Protein AF-A0A374TF76-F1 (afdb_monomer)

Mean predicted aligned error: 3.2 Å

Sequence (138 aa):
MNSCYANKSDLFIGAAEEINNSTYFYLAVPHSAYYSCFLWMKHLCYSKYGKTENEIKNEVDPTMHGTHEIMAEFIRMRLYDSASKFEEKQRAKEFIA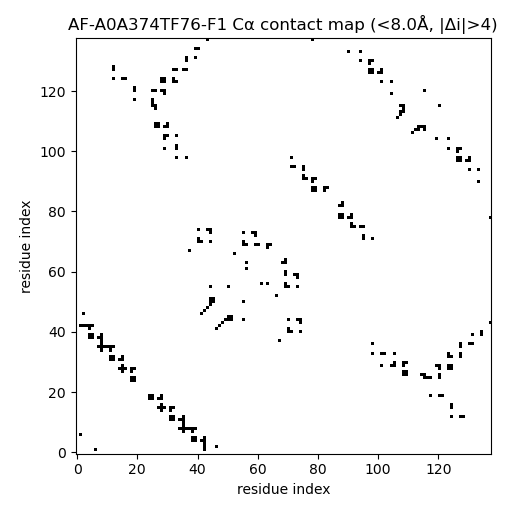KIGQLKRIRFKADYGEESITITQSMKSIELAKDVLKILKTI

Solvent-accessible surface area (backbone atoms only — not comparable to full-atom values): 7156 Å² total; per-residue (Å²): 131,87,45,76,35,39,56,48,14,56,50,24,42,51,48,20,52,55,36,56,73,64,81,76,44,30,47,55,15,21,48,27,12,42,47,13,44,51,26,38,50,49,26,44,45,43,70,70,69,64,43,52,71,68,57,48,29,61,71,67,40,75,85,66,71,56,75,70,54,47,50,51,50,44,52,32,49,52,42,37,74,73,35,90,47,72,72,45,37,46,50,22,55,50,42,55,52,38,53,52,52,32,50,50,53,19,46,38,41,77,71,42,96,59,83,52,46,69,67,57,24,54,48,20,47,53,39,27,53,55,41,40,59,55,61,74,71,111

Secondary structure (DSSP, 8-state):
---HHHHHHHHHHHHHHHHHHTSS-TTHHHHHHHHHHHHHHHIIIIIIS---HHHHHHHH-TT---HHHHHHHHHHHHHHHT--SHHHHHHHHHHHHHHHHHHHHHHHHHH-SSPPPHHHHHHHHHHHHHHHHHHTT-

pLDDT: mean 94.43, std 5.97, range [56.5, 98.88]

Structure (mmCIF, N/CA/C/O backbone):
data_AF-A0A374TF76-F1
#
_entry.id   AF-A0A374TF76-F1
#
loop_
_atom_site.group_PDB
_atom_site.id
_atom_site.type_symbol
_atom_site.label_atom_id
_atom_site.label_alt_id
_atom_site.label_comp_id
_atom_site.label_asym_id
_atom_site.label_entity_id
_atom_site.label_seq_id
_atom_site.pdbx_PDB_ins_code
_atom_site.Cartn_x
_atom_site.Cartn_y
_atom_site.Cartn_z
_atom_site.occupancy
_atom_site.B_iso_or_equiv
_atom_site.auth_seq_id
_atom_site.auth_comp_id
_atom_site.auth_asym_id
_atom_site.auth_atom_id
_atom_site.pdbx_PDB_model_num
ATOM 1 N N . MET A 1 1 ? -14.809 -13.174 5.518 1.00 56.50 1 MET A N 1
ATOM 2 C CA . MET A 1 1 ? -14.935 -13.739 4.156 1.00 56.50 1 MET A CA 1
ATOM 3 C C . MET A 1 1 ? -14.037 -12.919 3.237 1.00 56.50 1 MET A C 1
ATOM 5 O O . MET A 1 1 ? -14.145 -11.698 3.276 1.00 56.50 1 MET A O 1
ATOM 9 N N . ASN A 1 2 ? -13.127 -13.540 2.480 1.00 73.69 2 ASN A N 1
ATOM 10 C CA . ASN A 1 2 ? -12.261 -12.799 1.553 1.00 73.69 2 ASN A CA 1
ATOM 11 C C . ASN A 1 2 ? -13.096 -12.307 0.367 1.00 73.69 2 ASN A C 1
ATOM 13 O O . ASN A 1 2 ? -13.794 -13.096 -0.266 1.00 73.69 2 ASN A O 1
ATOM 17 N N . SER A 1 3 ? -13.065 -11.002 0.092 1.00 91.81 3 SER A N 1
ATOM 18 C CA . SER A 1 3 ? -13.798 -10.441 -1.047 1.00 91.81 3 SER A CA 1
ATOM 19 C C . SER A 1 3 ? -13.023 -10.628 -2.348 1.00 91.81 3 SER A C 1
ATOM 21 O O . SER A 1 3 ? -11.837 -10.961 -2.339 1.00 91.81 3 SER A O 1
ATOM 23 N N . CYS A 1 4 ? -13.666 -10.361 -3.487 1.00 95.44 4 CYS A N 1
ATOM 24 C CA . CYS A 1 4 ? -12.992 -10.408 -4.786 1.00 95.44 4 CYS A CA 1
ATOM 25 C C . CYS A 1 4 ? -11.747 -9.500 -4.836 1.00 95.44 4 CYS A C 1
ATOM 27 O O . CYS A 1 4 ? -10.798 -9.804 -5.553 1.00 95.44 4 CYS A O 1
ATOM 29 N N . TYR A 1 5 ? -11.715 -8.426 -4.040 1.00 96.88 5 TYR A N 1
ATOM 30 C CA . TYR A 1 5 ? -10.556 -7.551 -3.899 1.00 96.88 5 TYR A CA 1
ATOM 31 C C . TYR A 1 5 ? -9.367 -8.239 -3.220 1.00 96.88 5 TYR A C 1
ATOM 33 O O . TYR A 1 5 ? -8.245 -8.079 -3.689 1.00 96.88 5 TYR A O 1
ATOM 41 N N . ALA A 1 6 ? -9.599 -9.036 -2.171 1.00 96.69 6 ALA A N 1
ATOM 42 C CA . ALA A 1 6 ? -8.540 -9.785 -1.491 1.00 96.69 6 ALA A CA 1
ATOM 43 C C . ALA A 1 6 ? -7.898 -10.815 -2.435 1.00 96.69 6 ALA A C 1
ATOM 45 O O . ALA A 1 6 ? -6.680 -10.845 -2.581 1.00 96.69 6 ALA A O 1
ATOM 46 N N . ASN A 1 7 ? -8.718 -11.565 -3.178 1.00 96.94 7 ASN A N 1
ATOM 47 C CA . ASN A 1 7 ? -8.214 -12.530 -4.160 1.00 96.94 7 ASN A CA 1
ATOM 48 C C . ASN A 1 7 ? -7.425 -11.837 -5.282 1.00 96.94 7 ASN A C 1
ATOM 50 O O . ASN A 1 7 ? -6.347 -12.289 -5.658 1.00 96.94 7 ASN A O 1
ATOM 54 N N . LYS A 1 8 ? -7.929 -10.708 -5.802 1.00 98.06 8 LYS A N 1
ATOM 55 C CA . LYS A 1 8 ? -7.199 -9.922 -6.809 1.00 98.06 8 LYS A CA 1
ATOM 56 C C . LYS A 1 8 ? -5.895 -9.355 -6.249 1.00 98.06 8 LYS A C 1
ATOM 58 O O . LYS A 1 8 ? -4.906 -9.337 -6.965 1.00 98.06 8 LYS A O 1
ATOM 63 N N . SER A 1 9 ? -5.869 -8.924 -4.990 1.00 98.38 9 SER A N 1
ATOM 64 C CA . SER A 1 9 ? -4.639 -8.473 -4.336 1.00 98.38 9 SER A CA 1
ATOM 65 C C . SER A 1 9 ? -3.563 -9.558 -4.366 1.00 98.38 9 SER A C 1
ATOM 67 O O . SER A 1 9 ? -2.429 -9.271 -4.747 1.00 98.38 9 SER A O 1
ATOM 69 N N . ASP A 1 10 ? -3.911 -10.793 -3.998 1.00 97.81 10 ASP A N 1
ATOM 70 C CA . ASP A 1 10 ? -2.962 -11.911 -3.989 1.00 97.81 10 ASP A CA 1
ATOM 71 C C . ASP A 1 10 ? -2.487 -12.273 -5.412 1.00 97.81 10 ASP A C 1
ATOM 73 O O . ASP A 1 10 ? -1.301 -12.520 -5.624 1.00 97.81 10 ASP A O 1
ATOM 77 N N . LEU A 1 11 ? -3.367 -12.194 -6.417 1.00 98.06 11 LEU A N 1
ATOM 78 C CA . LEU A 1 11 ? -2.975 -12.360 -7.824 1.00 98.06 11 LEU A CA 1
ATOM 79 C C . LEU A 1 11 ? -1.997 -11.274 -8.294 1.00 98.06 11 LEU A C 1
ATOM 81 O O . LEU A 1 11 ? -1.029 -11.576 -8.983 1.00 98.06 11 LEU A O 1
ATOM 85 N N . PHE A 1 12 ? -2.231 -10.014 -7.923 1.00 98.56 12 PHE A N 1
ATOM 86 C CA . PHE A 1 12 ? -1.400 -8.888 -8.357 1.00 98.56 12 PHE A CA 1
ATOM 87 C C . PHE A 1 12 ? 0.011 -8.920 -7.756 1.00 98.56 12 PHE A C 1
ATOM 89 O O . PHE A 1 12 ? 0.960 -8.542 -8.442 1.00 98.56 12 PHE A O 1
ATOM 96 N N . ILE A 1 13 ? 0.177 -9.383 -6.509 1.00 98.38 13 ILE A N 1
ATOM 97 C CA . ILE A 1 13 ? 1.527 -9.541 -5.944 1.00 98.38 13 ILE A CA 1
ATOM 98 C C . ILE A 1 13 ? 2.260 -10.721 -6.586 1.00 98.38 13 ILE A C 1
ATOM 100 O O . ILE A 1 13 ? 3.423 -10.558 -6.940 1.00 98.38 13 ILE A O 1
ATOM 104 N N . GLY A 1 14 ? 1.573 -11.843 -6.838 1.00 97.75 14 GLY A N 1
ATOM 105 C CA . GLY A 1 14 ? 2.160 -12.970 -7.570 1.00 97.75 14 GLY A CA 1
ATOM 106 C C . GLY A 1 14 ? 2.572 -12.576 -8.990 1.00 97.75 14 GLY A C 1
ATOM 107 O O . GLY A 1 14 ? 3.687 -12.852 -9.415 1.00 97.75 14 GLY A O 1
ATOM 108 N N . ALA A 1 15 ? 1.726 -11.821 -9.698 1.00 97.12 15 ALA A N 1
ATOM 109 C CA . ALA A 1 15 ? 2.067 -11.280 -11.011 1.00 97.12 15 ALA A CA 1
ATOM 110 C C . ALA A 1 15 ? 3.299 -10.362 -10.953 1.00 97.12 15 ALA A C 1
ATOM 112 O O . ALA A 1 15 ? 4.175 -10.471 -11.803 1.00 97.12 15 ALA A O 1
ATOM 113 N N . ALA A 1 16 ? 3.403 -9.487 -9.946 1.00 97.50 16 ALA A N 1
ATOM 114 C CA . ALA A 1 16 ? 4.574 -8.627 -9.779 1.00 97.50 16 ALA A CA 1
ATOM 115 C C . ALA A 1 16 ? 5.874 -9.442 -9.637 1.00 97.50 16 ALA A C 1
ATOM 117 O O . ALA A 1 16 ? 6.891 -9.075 -10.225 1.00 97.50 16 ALA A O 1
ATOM 118 N N . GLU A 1 17 ? 5.836 -10.551 -8.895 1.00 96.69 17 GLU A N 1
ATOM 119 C CA . GLU A 1 17 ? 6.976 -11.455 -8.710 1.00 96.69 17 GLU A CA 1
ATOM 120 C C . GLU A 1 17 ? 7.353 -12.189 -10.003 1.00 96.69 17 GLU A C 1
ATOM 122 O O . GLU A 1 17 ? 8.521 -12.167 -10.393 1.00 96.69 17 GLU A O 1
ATOM 127 N N . GLU A 1 18 ? 6.376 -12.764 -10.707 1.00 95.88 18 GLU A N 1
ATOM 128 C CA . GLU A 1 18 ? 6.593 -13.449 -11.990 1.00 95.88 18 GLU A CA 1
ATOM 129 C C . GLU A 1 18 ? 7.175 -12.503 -13.051 1.00 95.88 18 GLU A C 1
ATOM 131 O O . GLU A 1 18 ? 8.177 -12.807 -13.703 1.00 95.88 18 GLU A O 1
ATOM 136 N N . ILE A 1 19 ? 6.604 -11.301 -13.176 1.00 94.38 19 ILE A N 1
ATOM 137 C CA . ILE A 1 19 ? 7.084 -10.266 -14.100 1.00 94.38 19 ILE A CA 1
ATOM 138 C C . ILE A 1 19 ? 8.529 -9.880 -13.758 1.00 94.38 19 ILE A C 1
ATOM 140 O O . ILE A 1 19 ? 9.368 -9.780 -14.655 1.00 94.38 19 ILE A O 1
ATOM 144 N N . ASN A 1 20 ? 8.859 -9.706 -12.476 1.00 93.31 20 ASN A N 1
ATOM 145 C CA . ASN A 1 20 ? 10.216 -9.361 -12.056 1.00 93.31 20 ASN A CA 1
ATOM 146 C C . ASN A 1 20 ? 11.246 -10.454 -12.397 1.00 93.31 20 ASN A C 1
ATOM 148 O O . ASN A 1 20 ? 12.403 -10.131 -12.654 1.00 93.31 20 ASN A O 1
ATOM 152 N N . ASN A 1 21 ? 10.842 -11.724 -12.450 1.00 90.31 21 ASN A N 1
ATOM 153 C CA . ASN A 1 21 ? 11.730 -12.835 -12.811 1.00 90.31 21 ASN A CA 1
ATOM 154 C C . ASN A 1 21 ? 11.992 -12.941 -14.325 1.00 90.31 21 ASN A C 1
ATOM 156 O O . ASN A 1 21 ? 12.983 -13.537 -14.738 1.00 90.31 21 ASN A O 1
ATOM 160 N N . SER A 1 22 ? 11.143 -12.337 -15.159 1.00 80.62 22 SER A N 1
ATOM 161 C CA . SER A 1 22 ? 11.199 -12.430 -16.629 1.00 80.62 22 SER A CA 1
ATOM 162 C C . SER A 1 22 ? 12.156 -11.437 -17.325 1.00 80.62 22 SER A C 1
ATOM 164 O O . SER A 1 22 ? 12.092 -11.281 -18.541 1.00 80.62 22 SER A O 1
ATOM 166 N N . THR A 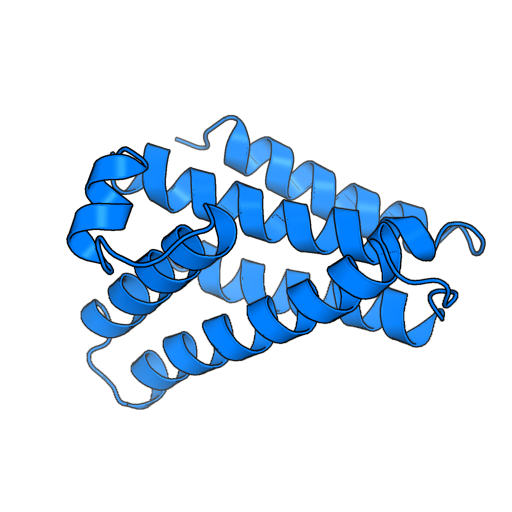1 23 ? 13.007 -10.745 -16.555 1.00 68.19 23 THR A N 1
ATOM 167 C CA . THR A 1 23 ? 14.089 -9.798 -16.933 1.00 68.19 23 THR A CA 1
ATOM 168 C C . THR A 1 23 ? 13.777 -8.587 -17.828 1.00 68.19 23 THR A C 1
ATOM 170 O O . THR A 1 23 ? 14.582 -7.655 -17.844 1.00 68.19 23 THR A O 1
ATOM 173 N N . TYR A 1 24 ? 12.636 -8.524 -18.519 1.00 76.25 24 TYR A N 1
ATOM 174 C CA . TYR A 1 24 ? 12.347 -7.466 -19.507 1.00 76.25 24 TYR A CA 1
ATOM 175 C C . TYR A 1 24 ? 11.139 -6.587 -19.173 1.00 76.25 24 T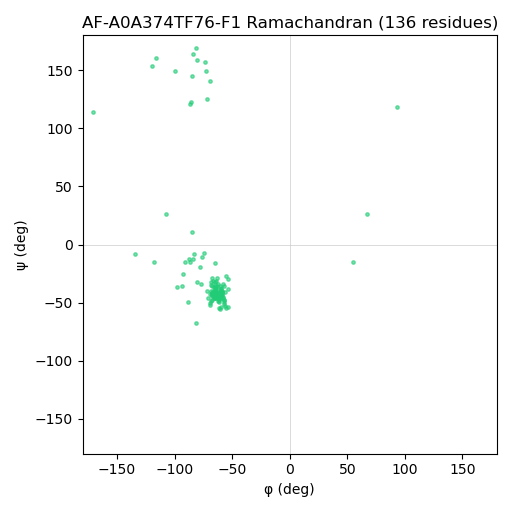YR A C 1
ATOM 177 O O . TYR A 1 24 ? 10.982 -5.507 -19.736 1.00 76.25 24 TYR A O 1
ATOM 185 N N . PHE A 1 25 ? 10.297 -7.012 -18.233 1.00 86.56 25 PHE A N 1
ATOM 186 C CA . PHE A 1 25 ? 9.007 -6.372 -17.974 1.00 86.56 25 PHE A CA 1
ATOM 187 C C . PHE A 1 25 ? 8.973 -5.577 -16.659 1.00 86.56 25 PHE A C 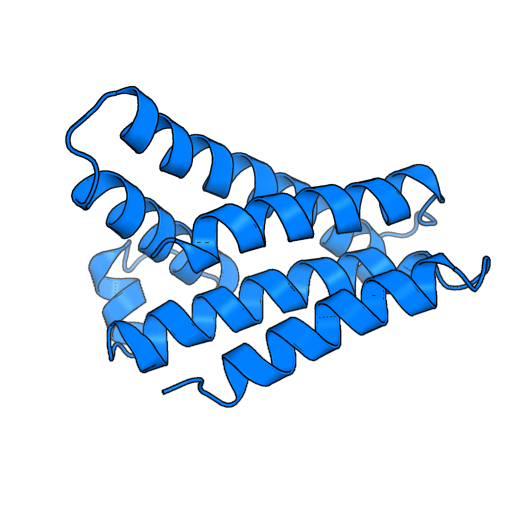1
ATOM 189 O O . PHE A 1 25 ? 7.906 -5.347 -16.091 1.00 86.56 25 PHE A O 1
ATOM 196 N N . TYR A 1 26 ? 10.132 -5.095 -16.190 1.00 91.75 26 TYR A N 1
ATOM 197 C CA . TYR A 1 26 ? 10.260 -4.330 -14.939 1.00 91.75 26 TYR A CA 1
ATOM 198 C C . TYR A 1 26 ? 9.320 -3.122 -14.855 1.00 91.75 26 TYR A C 1
ATOM 200 O O . TYR A 1 26 ? 8.869 -2.778 -13.767 1.00 91.75 26 TYR A O 1
ATOM 208 N N . LEU A 1 27 ? 8.970 -2.515 -15.993 1.00 92.56 27 LEU A N 1
ATOM 209 C CA . LEU A 1 27 ? 8.015 -1.408 -16.067 1.00 92.56 27 LEU A CA 1
ATOM 210 C C . LEU A 1 27 ? 6.640 -1.760 -15.468 1.00 92.56 27 LEU A C 1
ATOM 212 O O . LEU A 1 27 ? 6.020 -0.921 -14.825 1.00 92.56 27 LEU A O 1
ATOM 216 N N . ALA A 1 28 ? 6.177 -3.003 -15.618 1.00 94.75 28 ALA A N 1
ATOM 217 C CA . ALA A 1 28 ? 4.862 -3.437 -15.139 1.00 94.75 28 ALA A CA 1
ATOM 218 C C . ALA A 1 28 ? 4.850 -3.848 -13.651 1.00 94.75 28 ALA A C 1
ATOM 220 O O . ALA A 1 28 ? 3.779 -4.005 -13.049 1.00 94.75 28 ALA A O 1
ATOM 221 N N . VAL A 1 29 ? 6.025 -4.020 -13.034 1.00 97.56 29 VAL A N 1
ATOM 222 C CA . VAL A 1 29 ? 6.145 -4.495 -11.646 1.00 97.56 29 VAL A CA 1
ATOM 223 C C . VAL A 1 29 ? 5.620 -3.466 -10.639 1.00 97.56 29 VAL A C 1
ATOM 225 O O . VAL A 1 29 ? 4.793 -3.850 -9.807 1.00 97.56 29 VAL A O 1
ATOM 228 N N . PRO A 1 30 ? 5.994 -2.168 -10.692 1.00 98.25 30 PRO A N 1
ATOM 229 C CA . PRO A 1 30 ? 5.480 -1.170 -9.755 1.00 98.25 30 PRO A CA 1
ATOM 230 C C . PRO A 1 30 ? 3.957 -1.039 -9.777 1.00 98.25 30 PRO A C 1
ATOM 232 O O . PRO A 1 30 ? 3.341 -0.924 -8.716 1.00 98.25 30 PRO A O 1
ATOM 235 N N . HIS A 1 31 ? 3.348 -1.099 -10.965 1.00 98.00 31 HIS A N 1
ATOM 236 C CA . HIS A 1 31 ? 1.896 -1.099 -11.117 1.00 98.00 31 HIS A CA 1
ATOM 237 C C . HIS A 1 31 ? 1.272 -2.289 -10.394 1.00 98.00 31 HIS A C 1
ATOM 239 O O . HIS A 1 31 ? 0.415 -2.114 -9.525 1.00 98.00 31 HIS A O 1
ATOM 245 N N . SER A 1 32 ? 1.757 -3.492 -10.702 1.00 98.25 32 SER A N 1
ATOM 246 C CA . SER A 1 32 ? 1.227 -4.735 -10.145 1.00 98.25 32 SER A CA 1
ATOM 247 C C . SER A 1 32 ? 1.366 -4.773 -8.616 1.00 98.25 32 SER A C 1
ATOM 249 O O . SER A 1 32 ? 0.398 -5.010 -7.890 1.00 98.25 32 SER A O 1
ATOM 251 N N . ALA A 1 33 ? 2.547 -4.417 -8.111 1.00 98.69 33 ALA A N 1
ATOM 252 C CA . ALA A 1 33 ? 2.853 -4.358 -6.685 1.00 98.69 33 ALA A CA 1
ATOM 253 C C . ALA A 1 33 ? 1.982 -3.327 -5.938 1.00 98.69 33 ALA A C 1
ATOM 255 O O . ALA A 1 33 ? 1.432 -3.613 -4.869 1.00 98.69 33 ALA A O 1
ATOM 256 N N . TYR A 1 34 ? 1.806 -2.131 -6.508 1.00 98.81 34 TYR A N 1
ATOM 257 C CA . TYR A 1 34 ? 0.962 -1.089 -5.923 1.00 98.81 34 TYR A CA 1
ATOM 258 C C . TYR A 1 34 ? -0.517 -1.482 -5.904 1.00 98.81 34 TYR A C 1
ATOM 260 O O . TYR A 1 34 ? -1.187 -1.323 -4.879 1.00 98.81 34 TYR A O 1
ATOM 268 N N . TYR A 1 35 ? -1.030 -2.018 -7.013 1.00 98.62 35 TYR A N 1
ATOM 269 C CA . TYR A 1 35 ? -2.433 -2.410 -7.105 1.00 98.62 35 TYR A CA 1
ATOM 270 C C . TYR A 1 35 ? -2.771 -3.591 -6.206 1.00 98.62 35 TYR A C 1
ATOM 272 O O . TYR A 1 35 ? -3.885 -3.626 -5.689 1.00 98.62 35 TYR A O 1
ATOM 280 N N . SER A 1 36 ? -1.821 -4.485 -5.924 1.00 98.81 36 SER A N 1
ATOM 281 C CA . SER A 1 36 ? -1.999 -5.487 -4.872 1.00 98.81 36 SER A CA 1
ATOM 282 C C . SER A 1 36 ? -2.376 -4.828 -3.536 1.00 98.81 36 SER A C 1
ATOM 284 O O . SER A 1 36 ? -3.445 -5.085 -2.981 1.00 98.81 36 SER A O 1
ATOM 286 N N . CYS A 1 37 ? -1.576 -3.858 -3.080 1.00 98.81 37 CYS A N 1
ATOM 287 C CA . CYS A 1 37 ? -1.848 -3.121 -1.845 1.00 98.81 37 CYS A CA 1
ATOM 288 C C . CYS A 1 37 ? -3.174 -2.351 -1.906 1.00 98.81 37 CYS A C 1
ATOM 290 O O . CYS A 1 37 ? -3.954 -2.377 -0.954 1.00 98.81 37 CYS A O 1
ATOM 292 N N . PHE A 1 38 ? -3.447 -1.671 -3.022 1.00 98.69 38 PHE A N 1
ATOM 293 C CA . PHE A 1 38 ? -4.673 -0.892 -3.196 1.00 98.69 38 PHE A CA 1
ATOM 294 C C . PHE A 1 38 ? -5.931 -1.760 -3.161 1.00 98.69 38 PHE A C 1
ATOM 296 O O . PHE A 1 38 ? -6.909 -1.408 -2.503 1.00 98.69 38 PHE A O 1
ATOM 303 N N . LEU A 1 39 ? -5.905 -2.927 -3.800 1.00 98.44 39 LEU A N 1
ATOM 304 C CA . LEU A 1 39 ? -7.009 -3.878 -3.756 1.00 98.44 39 LEU A CA 1
ATOM 305 C C . LEU A 1 39 ? -7.220 -4.417 -2.337 1.00 98.44 39 LEU A C 1
ATOM 307 O O . LEU A 1 39 ? -8.364 -4.512 -1.894 1.00 98.44 39 LEU A O 1
ATOM 311 N N . TRP A 1 40 ? -6.156 -4.681 -1.577 1.00 98.56 40 TRP A N 1
ATOM 312 C CA . TRP A 1 40 ? -6.319 -5.047 -0.169 1.00 98.56 40 TRP A CA 1
ATOM 313 C C . TRP A 1 40 ? -6.906 -3.903 0.671 1.00 98.56 40 TRP A C 1
ATOM 315 O O . TRP A 1 40 ? -7.791 -4.137 1.493 1.00 98.56 40 TRP A O 1
ATOM 325 N N . MET A 1 41 ? -6.506 -2.650 0.426 1.00 98.31 41 MET A N 1
ATOM 326 C CA . MET A 1 41 ? -7.154 -1.491 1.057 1.00 98.31 41 MET A CA 1
ATOM 327 C C . MET A 1 41 ? -8.648 -1.428 0.713 1.00 98.31 41 MET A C 1
ATOM 329 O O . MET A 1 41 ? -9.462 -1.248 1.614 1.00 98.31 41 MET A O 1
ATOM 333 N N . LYS A 1 42 ? -9.043 -1.677 -0.545 1.00 97.81 42 LYS A N 1
ATOM 334 C CA . LYS A 1 42 ? -10.464 -1.778 -0.936 1.00 97.81 42 LYS A CA 1
ATOM 335 C C . LYS A 1 42 ? -11.194 -2.902 -0.204 1.00 97.81 42 LYS A C 1
ATOM 337 O O . LYS A 1 42 ? -12.331 -2.704 0.216 1.00 97.81 42 LYS A O 1
ATOM 342 N N . HIS A 1 43 ? -10.561 -4.065 -0.033 1.00 97.69 43 HIS A N 1
ATOM 343 C CA . HIS A 1 43 ? -11.123 -5.152 0.771 1.00 97.69 43 HIS A CA 1
ATOM 344 C C . HIS A 1 43 ? -11.414 -4.684 2.202 1.00 97.69 43 HIS A C 1
ATOM 346 O O . HIS A 1 43 ? -12.532 -4.861 2.687 1.00 97.69 43 HIS A O 1
ATOM 352 N N . LEU A 1 44 ? -10.444 -4.042 2.855 1.00 97.50 44 LEU A N 1
ATOM 353 C CA . LEU A 1 44 ? -10.617 -3.532 4.212 1.00 97.50 44 LEU A CA 1
ATOM 354 C C . LEU A 1 44 ? -11.728 -2.476 4.270 1.00 97.50 44 LEU A C 1
ATOM 356 O O . LEU A 1 44 ? -12.692 -2.641 5.009 1.00 97.50 44 LEU A O 1
ATOM 360 N N . CYS A 1 45 ? -11.643 -1.435 3.448 1.00 97.31 45 CYS A N 1
ATOM 361 C CA . CYS A 1 45 ? -12.608 -0.339 3.406 1.00 97.31 45 CYS A CA 1
ATOM 362 C C . CYS A 1 45 ? -14.047 -0.819 3.164 1.00 97.31 45 CYS A C 1
ATOM 364 O O . CYS A 1 45 ? -14.955 -0.504 3.931 1.00 97.31 45 CYS A O 1
ATOM 366 N N . TYR A 1 46 ? -14.254 -1.603 2.107 1.00 96.69 46 TYR A N 1
ATOM 367 C CA . TYR A 1 46 ? -15.598 -1.909 1.622 1.00 96.69 46 TYR A CA 1
ATOM 368 C C . TYR A 1 46 ? -16.163 -3.205 2.187 1.00 96.69 46 TYR A C 1
ATOM 370 O O . TYR A 1 46 ? -17.362 -3.308 2.411 1.00 96.69 46 TYR A O 1
ATOM 378 N N . SER A 1 47 ? -15.326 -4.223 2.386 1.00 95.62 47 SER A N 1
ATOM 379 C CA . SER A 1 47 ? -15.787 -5.547 2.819 1.00 95.62 47 SER A CA 1
ATOM 380 C C . SER A 1 47 ? -15.638 -5.755 4.321 1.00 95.62 47 SER A C 1
ATOM 382 O O . SER A 1 47 ? -16.493 -6.402 4.915 1.00 95.62 47 SER A O 1
ATOM 384 N N . LYS A 1 48 ? -14.574 -5.228 4.940 1.00 95.38 48 LYS A N 1
ATOM 385 C CA . LYS A 1 48 ? -14.344 -5.389 6.382 1.00 95.38 48 LYS A CA 1
ATOM 386 C C . LYS A 1 48 ? -15.016 -4.298 7.213 1.00 95.38 48 LYS A C 1
ATOM 388 O O . LYS A 1 48 ? -15.705 -4.617 8.172 1.00 95.38 48 LYS A O 1
ATOM 393 N N . TYR A 1 49 ? -14.827 -3.033 6.844 1.00 95.88 49 TYR A N 1
ATOM 394 C CA . TYR A 1 49 ? -15.449 -1.894 7.526 1.00 95.88 49 TYR A CA 1
ATOM 395 C C . TYR A 1 49 ? -16.843 -1.555 6.986 1.00 95.88 49 TYR A C 1
ATOM 397 O O . TYR A 1 49 ? -17.562 -0.793 7.625 1.00 95.88 49 TYR A O 1
ATOM 405 N N . GLY A 1 50 ? -17.231 -2.116 5.834 1.00 96.44 50 GLY A N 1
ATOM 406 C CA . GLY A 1 50 ? -18.575 -1.952 5.277 1.00 96.44 50 GLY A CA 1
ATOM 407 C C . GLY A 1 50 ? -18.899 -0.527 4.829 1.00 96.44 50 GLY A C 1
ATOM 408 O O . GLY A 1 50 ? -20.062 -0.143 4.856 1.00 96.44 50 GLY A O 1
ATOM 409 N N . LYS A 1 51 ? -17.887 0.270 4.463 1.00 96.62 51 LYS A N 1
ATOM 410 C CA . LYS A 1 51 ? -18.053 1.681 4.091 1.00 96.62 51 LYS A CA 1
ATOM 411 C C . LYS A 1 51 ? -18.071 1.867 2.580 1.00 96.62 51 LYS A C 1
ATOM 413 O O . LYS A 1 51 ? -17.389 1.157 1.847 1.00 96.62 51 LYS A O 1
ATOM 418 N N . THR A 1 52 ? -18.798 2.866 2.111 1.00 95.06 52 THR A N 1
ATOM 419 C CA . THR A 1 52 ? -18.717 3.380 0.740 1.00 95.06 52 THR A CA 1
ATOM 420 C C . THR A 1 52 ? -17.584 4.397 0.602 1.00 95.06 52 THR A C 1
ATOM 422 O O . THR A 1 52 ? -17.089 4.943 1.585 1.00 95.06 52 THR A O 1
ATOM 425 N N . GLU A 1 53 ? -17.171 4.696 -0.631 1.00 93.31 53 GLU A N 1
ATOM 426 C CA . GLU A 1 53 ? -16.140 5.713 -0.877 1.00 93.31 53 GLU A CA 1
ATOM 427 C C . GLU A 1 53 ? -16.533 7.103 -0.359 1.00 93.31 53 GLU A C 1
ATOM 429 O O . GLU A 1 53 ? -15.701 7.782 0.236 1.00 93.31 53 GLU A O 1
ATOM 434 N N . ASN A 1 54 ? -17.801 7.503 -0.518 1.00 93.56 54 ASN A N 1
ATOM 435 C CA . ASN A 1 54 ? -18.290 8.796 -0.032 1.00 93.56 54 ASN A CA 1
ATOM 436 C C . ASN A 1 54 ? -18.282 8.882 1.498 1.00 93.56 54 ASN A C 1
ATOM 438 O O . ASN A 1 54 ? -17.908 9.915 2.044 1.00 93.56 54 ASN A O 1
ATOM 442 N N . GLU A 1 55 ? -18.660 7.809 2.196 1.00 96.44 55 GLU A N 1
ATOM 443 C CA . GLU A 1 55 ? -18.573 7.771 3.661 1.00 96.44 55 GLU A CA 1
ATOM 444 C C . GLU A 1 55 ? -17.123 7.873 4.129 1.00 96.44 55 GLU A C 1
ATOM 446 O O . GLU A 1 55 ? -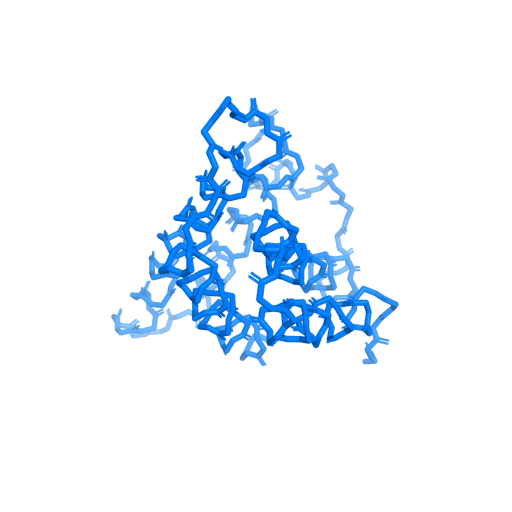16.824 8.671 5.011 1.00 96.44 55 GLU A O 1
ATOM 451 N N . ILE A 1 56 ? -16.210 7.130 3.494 1.00 96.75 56 ILE A N 1
ATOM 452 C CA . ILE A 1 56 ? -14.776 7.203 3.802 1.00 96.75 56 ILE A CA 1
ATOM 453 C C . ILE A 1 56 ? -14.252 8.622 3.575 1.00 96.75 56 ILE A C 1
ATOM 455 O O . ILE A 1 56 ? -13.560 9.163 4.432 1.00 96.75 56 ILE A O 1
ATOM 459 N N . LYS A 1 57 ? -14.600 9.238 2.443 1.00 95.25 57 LYS A N 1
ATOM 460 C CA . LYS A 1 57 ? -14.209 10.610 2.120 1.00 95.25 57 LYS A CA 1
ATOM 461 C C . LYS A 1 57 ? -14.692 11.600 3.183 1.00 95.25 57 LYS A C 1
ATOM 463 O O . LYS A 1 57 ? -13.909 12.429 3.628 1.00 95.25 57 LYS A O 1
ATOM 468 N N . ASN A 1 58 ? -15.947 11.488 3.611 1.00 95.12 58 ASN A N 1
ATOM 469 C CA . ASN A 1 58 ? -16.513 12.358 4.642 1.00 95.12 58 ASN A CA 1
ATOM 470 C C . ASN A 1 58 ? -15.868 12.150 6.023 1.00 95.12 58 ASN A C 1
ATOM 472 O O . ASN A 1 58 ? -15.789 13.103 6.791 1.00 95.12 58 ASN A O 1
ATOM 476 N N . GLU A 1 59 ? -15.417 10.933 6.343 1.00 95.00 59 GLU A N 1
ATOM 477 C CA . GLU A 1 59 ? -14.724 10.633 7.605 1.00 95.00 59 GLU A CA 1
ATOM 478 C C . GLU A 1 59 ? -13.260 11.091 7.620 1.00 95.00 59 GLU A C 1
ATOM 480 O O . GLU A 1 59 ? -12.751 11.459 8.677 1.00 95.00 59 GLU A O 1
ATOM 485 N N . VAL A 1 60 ? -12.581 11.043 6.472 1.00 94.25 60 VAL A N 1
ATOM 486 C CA . VAL A 1 60 ? -11.180 11.459 6.339 1.00 94.25 60 VAL A CA 1
ATOM 487 C C . VAL A 1 60 ? -11.078 12.974 6.195 1.00 94.25 60 VAL A C 1
ATOM 489 O O . VAL A 1 60 ? -10.539 13.649 7.067 1.00 94.25 60 VAL A O 1
ATOM 492 N N . ASP A 1 61 ? -11.562 13.492 5.068 1.00 89.62 61 ASP A N 1
ATOM 493 C CA . ASP A 1 61 ? -11.540 14.904 4.703 1.00 89.62 61 ASP A CA 1
ATOM 494 C C . ASP A 1 61 ? -12.395 15.085 3.430 1.00 89.62 61 ASP A C 1
ATOM 496 O O . ASP A 1 61 ? -12.016 14.604 2.352 1.00 89.62 61 ASP A O 1
ATOM 500 N N . PRO A 1 62 ? -13.536 15.796 3.503 1.00 85.88 62 PRO A N 1
ATOM 501 C CA . PRO A 1 62 ? -14.419 15.999 2.355 1.00 85.88 62 PRO A CA 1
ATOM 502 C C . PRO A 1 62 ? -13.780 16.824 1.224 1.00 85.88 62 PRO A C 1
ATOM 504 O O . PRO A 1 62 ? -14.283 16.806 0.094 1.00 85.88 62 PRO A O 1
ATOM 507 N N . THR A 1 63 ? -12.680 17.527 1.494 1.00 88.75 63 THR A N 1
ATOM 508 C CA . THR A 1 63 ? -11.911 18.295 0.504 1.00 88.75 63 THR A CA 1
ATOM 509 C C . THR A 1 63 ? -10.795 17.481 -0.148 1.00 88.75 63 THR A C 1
ATOM 511 O O . THR A 1 63 ? -10.301 17.862 -1.209 1.00 88.75 63 THR A O 1
ATOM 514 N N . MET A 1 64 ? -10.424 16.329 0.421 1.00 85.38 64 MET A N 1
ATOM 515 C CA . MET A 1 64 ? -9.421 15.453 -0.175 1.00 85.38 64 MET A CA 1
ATOM 516 C C . MET A 1 64 ? -9.961 14.815 -1.461 1.00 85.38 64 MET A C 1
ATOM 518 O O . MET A 1 64 ? -11.128 14.422 -1.568 1.00 85.38 64 MET A O 1
ATOM 522 N N . HIS A 1 65 ? -9.087 14.704 -2.459 1.00 83.00 65 HIS A N 1
ATOM 523 C CA . HIS A 1 65 ? -9.392 14.111 -3.754 1.00 83.00 65 HIS A CA 1
ATOM 524 C C . HIS A 1 65 ? -8.503 12.899 -4.020 1.00 83.00 65 HIS A C 1
ATOM 526 O O . HIS A 1 65 ? -7.376 12.818 -3.537 1.00 83.00 65 HIS A O 1
ATOM 532 N N . GLY A 1 66 ? -9.019 11.988 -4.843 1.00 89.94 66 GLY A N 1
ATOM 533 C CA . GLY A 1 66 ? -8.320 10.776 -5.243 1.00 89.94 66 GLY A CA 1
ATOM 534 C C . GLY A 1 66 ? -8.660 9.589 -4.346 1.00 89.94 66 GLY A C 1
ATOM 535 O O . GLY A 1 66 ? -8.411 9.573 -3.140 1.00 89.94 66 GLY A O 1
ATOM 536 N N . THR A 1 67 ? -9.245 8.563 -4.960 1.00 92.50 67 THR A N 1
ATOM 537 C CA . THR A 1 67 ? -9.685 7.341 -4.277 1.00 92.50 67 THR A CA 1
ATOM 538 C C . THR A 1 67 ? -8.533 6.638 -3.553 1.00 92.50 67 THR A C 1
ATOM 540 O O . THR A 1 67 ? -8.720 6.057 -2.487 1.00 92.50 67 THR A O 1
ATOM 543 N N . HIS A 1 68 ? -7.320 6.702 -4.105 1.00 95.50 68 HIS A N 1
ATOM 544 C CA . HIS A 1 68 ? -6.141 6.052 -3.536 1.00 95.50 68 HIS A CA 1
ATOM 545 C C . HIS A 1 68 ? -5.689 6.708 -2.228 1.00 95.50 68 HIS A C 1
ATOM 547 O O . HIS A 1 68 ? -5.334 6.020 -1.272 1.00 95.50 68 HIS A O 1
ATOM 553 N N . GLU A 1 69 ? -5.690 8.034 -2.205 1.00 94.50 69 GLU A N 1
ATOM 554 C CA . GLU A 1 69 ? -5.275 8.885 -1.100 1.00 94.50 69 GLU A CA 1
ATOM 555 C C . GLU A 1 69 ? -6.269 8.774 0.049 1.00 94.50 69 GLU A C 1
ATOM 557 O O . GLU A 1 69 ? -5.871 8.453 1.167 1.00 94.50 69 GLU A O 1
ATOM 562 N N . ILE A 1 70 ? -7.559 8.925 -0.262 1.00 96.25 70 ILE A N 1
ATOM 563 C CA . ILE A 1 70 ? -8.652 8.827 0.709 1.00 96.25 70 ILE A CA 1
ATOM 564 C C . ILE A 1 70 ? -8.646 7.453 1.396 1.00 96.25 70 ILE A C 1
ATOM 566 O O . ILE A 1 70 ? -8.739 7.365 2.619 1.00 96.25 70 ILE A O 1
ATOM 570 N N . MET A 1 71 ? -8.480 6.361 0.638 1.00 96.94 71 MET A N 1
ATOM 571 C CA . MET A 1 71 ? -8.424 5.016 1.223 1.00 96.94 71 MET A CA 1
ATOM 572 C C . MET A 1 71 ? -7.177 4.785 2.072 1.00 96.94 71 MET A C 1
ATOM 574 O O . MET A 1 71 ? -7.274 4.187 3.142 1.00 96.94 71 MET A O 1
ATOM 578 N N . ALA A 1 72 ? -6.007 5.230 1.607 1.00 97.56 72 ALA A N 1
ATOM 579 C CA . ALA A 1 72 ? -4.781 5.088 2.382 1.00 97.56 72 ALA A CA 1
ATOM 580 C C . ALA A 1 72 ? -4.886 5.856 3.706 1.00 97.56 72 ALA A C 1
ATOM 582 O O . ALA A 1 72 ? -4.535 5.324 4.756 1.00 97.56 72 ALA A O 1
ATOM 583 N N . GLU A 1 73 ? -5.431 7.067 3.685 1.00 97.50 73 GLU A N 1
ATOM 584 C CA . GLU A 1 73 ? -5.584 7.872 4.892 1.00 97.50 73 GLU A CA 1
ATOM 585 C C . GLU A 1 73 ? -6.601 7.270 5.869 1.00 97.50 73 GLU A C 1
ATOM 587 O O . GLU A 1 73 ? -6.314 7.153 7.061 1.00 97.50 73 GLU A O 1
ATOM 592 N N . PHE A 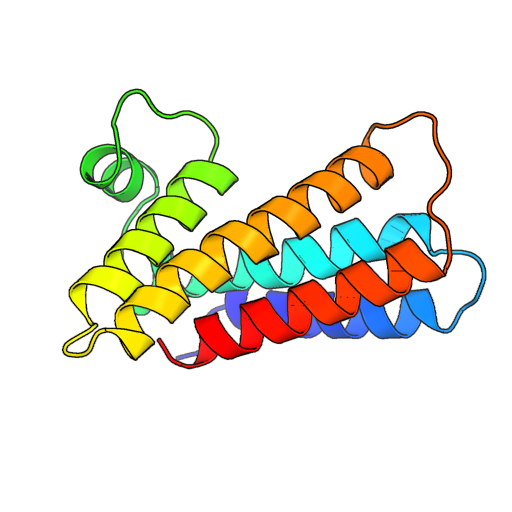1 74 ? -7.727 6.759 5.370 1.00 97.75 74 PHE A N 1
ATOM 593 C CA . PHE A 1 74 ? -8.688 6.033 6.199 1.00 97.75 74 PHE A CA 1
ATOM 594 C C . PHE A 1 74 ? -8.052 4.839 6.915 1.00 97.75 74 PHE A C 1
ATOM 596 O O . PHE A 1 74 ? -8.202 4.677 8.125 1.00 97.75 74 PHE A O 1
ATOM 603 N N . ILE A 1 75 ? -7.292 4.011 6.193 1.00 98.00 75 ILE A N 1
ATOM 604 C CA . ILE A 1 75 ? -6.599 2.867 6.795 1.00 98.00 75 ILE A CA 1
ATOM 605 C C . ILE A 1 75 ? -5.544 3.325 7.810 1.00 98.00 75 ILE A C 1
ATOM 607 O O . ILE A 1 75 ? -5.412 2.710 8.871 1.00 98.00 75 ILE A O 1
ATOM 611 N N . ARG A 1 76 ? -4.830 4.424 7.537 1.00 97.12 76 ARG A N 1
ATOM 612 C CA . ARG A 1 76 ? -3.881 5.025 8.485 1.00 97.12 76 ARG A CA 1
ATOM 613 C C . ARG A 1 76 ? -4.579 5.432 9.786 1.00 97.12 76 ARG A C 1
ATOM 615 O O . ARG A 1 76 ? -4.042 5.145 10.857 1.00 97.12 76 ARG A O 1
ATOM 622 N N . MET A 1 77 ? -5.753 6.061 9.703 1.00 96.12 77 MET A N 1
ATOM 623 C CA . MET A 1 77 ? -6.566 6.421 10.870 1.00 96.12 77 MET A CA 1
ATOM 624 C C . MET A 1 77 ? -6.983 5.175 11.652 1.00 96.12 77 MET A C 1
ATOM 626 O O . MET A 1 77 ? -6.728 5.108 12.848 1.00 96.12 77 MET A O 1
ATOM 630 N N . ARG A 1 78 ? -7.499 4.132 10.986 1.00 96.12 78 ARG A N 1
ATOM 631 C CA . ARG A 1 78 ? -7.893 2.882 11.666 1.00 96.12 78 ARG A CA 1
ATOM 632 C C . ARG A 1 78 ? -6.737 2.187 12.376 1.00 96.12 78 ARG A C 1
ATOM 634 O O . ARG A 1 78 ? -6.903 1.739 13.508 1.00 96.12 78 ARG A O 1
ATOM 641 N N . LEU A 1 79 ? -5.562 2.133 11.747 1.00 95.12 79 LEU A N 1
ATOM 642 C CA . LEU A 1 79 ? -4.349 1.621 12.389 1.00 95.12 79 LEU A CA 1
ATOM 643 C C . LEU A 1 79 ? -3.998 2.436 13.638 1.00 95.12 79 LEU A C 1
ATOM 645 O O . LEU A 1 79 ? -3.673 1.855 14.670 1.00 95.12 79 LEU A O 1
ATOM 649 N N . TYR A 1 80 ? -4.088 3.764 13.555 1.00 94.62 80 TYR A N 1
ATOM 650 C CA . TYR A 1 80 ? -3.780 4.654 14.671 1.00 94.62 80 TYR A CA 1
ATOM 651 C C . TYR A 1 80 ? -4.789 4.533 15.822 1.00 94.62 80 TYR A C 1
ATOM 653 O O . TYR A 1 80 ? -4.376 4.453 16.976 1.00 94.62 80 TYR A O 1
ATOM 661 N N . ASP A 1 81 ? -6.086 4.475 15.521 1.00 92.75 81 ASP A N 1
ATOM 662 C CA . ASP A 1 81 ? -7.161 4.386 16.518 1.00 92.75 81 ASP A CA 1
ATOM 663 C C . ASP A 1 81 ? -7.151 3.039 17.252 1.00 92.75 81 ASP A C 1
ATOM 665 O O . ASP A 1 81 ? -7.480 2.965 18.433 1.00 92.75 81 ASP A O 1
ATOM 669 N N . SER A 1 82 ? -6.740 1.968 16.564 1.00 90.31 82 SER A N 1
ATOM 670 C CA . SER A 1 82 ? -6.598 0.634 17.163 1.00 90.31 82 SER A CA 1
ATOM 671 C C . SER A 1 82 ? -5.341 0.473 18.031 1.00 90.31 82 SER A C 1
ATOM 673 O O . SER A 1 82 ? -5.205 -0.529 18.731 1.00 90.31 82 SER A O 1
ATOM 675 N N . ALA A 1 83 ? -4.415 1.436 17.984 1.00 91.19 83 ALA A N 1
ATOM 676 C CA . ALA A 1 83 ? -3.127 1.356 18.657 1.00 91.19 83 ALA A CA 1
ATOM 677 C C . ALA A 1 83 ? -3.200 1.838 20.113 1.00 91.19 83 ALA A C 1
ATOM 679 O O . ALA A 1 83 ? -3.495 3.000 20.404 1.00 91.19 83 ALA A O 1
ATOM 680 N N . SER A 1 84 ? -2.819 0.956 21.031 1.00 88.69 84 SER A N 1
ATOM 681 C CA . SER A 1 84 ? -2.705 1.225 22.467 1.00 88.69 84 SER A CA 1
ATOM 682 C C . SER A 1 84 ? -1.296 1.668 22.879 1.00 88.69 84 SER A C 1
ATOM 684 O O . SER A 1 84 ? -1.134 2.389 23.865 1.00 88.69 84 SER A O 1
ATOM 686 N N . LYS A 1 85 ? -0.274 1.274 22.108 1.00 90.19 85 LYS A N 1
ATOM 687 C CA . LYS A 1 85 ? 1.147 1.537 22.387 1.00 90.19 85 LYS A CA 1
ATOM 688 C C . LYS A 1 85 ? 1.796 2.428 21.331 1.00 90.19 85 LYS A C 1
ATOM 690 O O . LYS A 1 85 ? 1.309 2.570 20.208 1.00 90.19 85 LYS A O 1
ATOM 695 N N . PHE A 1 86 ? 2.927 3.034 21.687 1.00 86.38 86 PHE A N 1
ATOM 696 C CA . PHE A 1 86 ? 3.670 3.916 20.787 1.00 86.38 86 PHE A CA 1
ATOM 697 C C . PHE A 1 86 ? 4.161 3.179 19.531 1.00 86.38 86 PHE A C 1
ATOM 699 O O . PHE A 1 86 ? 4.020 3.691 18.419 1.00 86.38 86 PHE A O 1
ATOM 706 N N . GLU A 1 87 ? 4.667 1.957 19.688 1.00 85.94 87 GLU A N 1
ATOM 707 C CA . GLU A 1 87 ? 5.161 1.122 18.590 1.00 85.94 87 GLU A CA 1
ATOM 708 C C . GLU A 1 87 ? 4.040 0.772 17.600 1.00 85.94 87 GLU A C 1
ATOM 710 O O . GLU A 1 87 ? 4.245 0.757 16.389 1.00 85.94 87 GLU A O 1
ATOM 715 N N . GLU A 1 88 ? 2.819 0.562 18.095 1.00 85.69 88 GLU A N 1
ATOM 716 C CA . GLU A 1 88 ? 1.641 0.295 17.265 1.00 85.69 88 GLU A CA 1
ATOM 717 C C . GLU A 1 88 ? 1.250 1.534 16.446 1.00 85.69 88 GLU A C 1
ATOM 719 O O . GLU A 1 88 ? 0.983 1.430 15.247 1.00 85.69 88 GLU A O 1
ATOM 724 N N . LYS A 1 89 ? 1.330 2.731 17.043 1.00 89.94 89 LYS A N 1
ATOM 725 C CA . LYS A 1 89 ? 1.125 4.005 16.329 1.00 89.94 89 LYS A CA 1
ATOM 726 C C . LYS A 1 89 ? 2.187 4.244 15.258 1.00 89.94 89 LYS A C 1
ATOM 728 O O . LYS A 1 89 ? 1.897 4.856 14.225 1.00 89.94 89 LYS A O 1
ATOM 733 N N . GLN A 1 90 ? 3.407 3.753 15.470 1.00 92.12 90 GLN A N 1
ATOM 734 C CA . GLN A 1 90 ? 4.473 3.832 14.476 1.00 92.12 90 GLN A CA 1
ATOM 735 C C . GLN A 1 90 ? 4.144 3.005 13.224 1.00 92.12 90 GLN A C 1
ATOM 737 O O . GLN A 1 90 ? 4.445 3.455 12.119 1.00 92.12 90 GLN A O 1
ATOM 742 N N . ARG A 1 91 ? 3.412 1.888 13.352 1.00 92.69 91 ARG A N 1
ATOM 743 C CA . ARG A 1 91 ? 2.961 1.087 12.194 1.00 92.69 91 ARG A CA 1
ATOM 744 C C . ARG A 1 91 ? 2.076 1.888 11.236 1.00 92.69 91 ARG A C 1
ATOM 746 O O . ARG A 1 91 ? 2.214 1.741 10.025 1.00 92.69 91 ARG A O 1
ATOM 753 N N . ALA A 1 92 ? 1.214 2.774 11.746 1.00 95.38 92 ALA A N 1
ATOM 754 C CA . ALA A 1 92 ? 0.396 3.653 10.902 1.00 95.38 92 ALA A CA 1
ATOM 755 C C . ALA A 1 92 ? 1.265 4.622 10.075 1.00 95.38 92 ALA A C 1
ATOM 757 O O . ALA A 1 92 ? 1.018 4.833 8.885 1.00 95.38 92 ALA A O 1
ATOM 758 N N . LYS A 1 93 ? 2.322 5.176 10.686 1.00 95.06 93 LYS A N 1
ATOM 759 C CA . LYS A 1 93 ? 3.295 6.047 10.002 1.00 95.06 93 LYS A CA 1
ATOM 760 C C . LYS A 1 93 ? 4.130 5.279 8.977 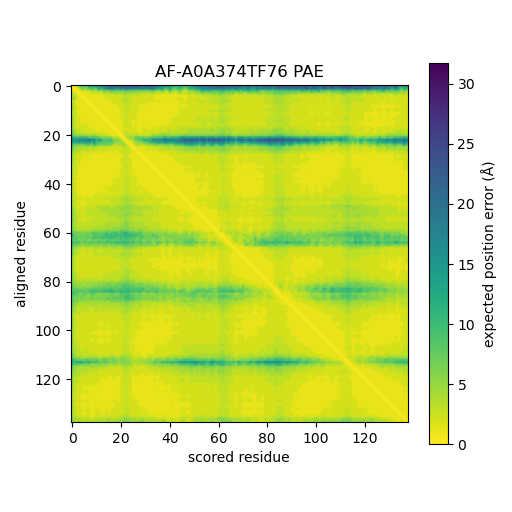1.00 95.06 93 LYS A C 1
ATOM 762 O O . LYS A 1 93 ? 4.361 5.771 7.875 1.00 95.06 93 LYS A O 1
ATOM 767 N N . GLU A 1 94 ? 4.567 4.072 9.318 1.00 96.69 94 GLU A N 1
ATOM 768 C CA . GLU A 1 94 ? 5.301 3.201 8.398 1.00 96.69 94 GLU A CA 1
ATOM 769 C C . GLU A 1 94 ? 4.457 2.827 7.184 1.00 96.69 94 GLU A C 1
ATOM 771 O O . GLU A 1 94 ? 4.938 2.906 6.054 1.00 96.69 94 GLU A O 1
ATOM 776 N N . PHE A 1 95 ? 3.192 2.471 7.406 1.00 98.06 95 PHE A N 1
ATOM 777 C CA . PHE A 1 95 ? 2.253 2.162 6.340 1.00 98.06 95 PHE A CA 1
ATOM 778 C C . PHE A 1 95 ? 2.133 3.320 5.341 1.00 98.06 95 PHE A C 1
ATOM 780 O O . PHE A 1 95 ? 2.397 3.111 4.154 1.00 98.06 95 PHE A O 1
ATOM 787 N N . ILE A 1 96 ? 1.815 4.537 5.805 1.00 97.62 96 ILE A N 1
ATOM 788 C CA . ILE A 1 96 ? 1.616 5.682 4.902 1.00 97.62 96 ILE A CA 1
ATOM 789 C C . ILE A 1 96 ? 2.912 6.057 4.165 1.00 97.62 96 ILE A C 1
ATOM 791 O O . ILE A 1 96 ? 2.894 6.363 2.970 1.00 97.62 96 ILE A O 1
ATOM 795 N N . ALA A 1 97 ? 4.062 5.952 4.840 1.00 98.25 97 ALA A N 1
ATOM 796 C CA . ALA A 1 97 ? 5.360 6.216 4.233 1.00 98.25 97 ALA A CA 1
ATOM 797 C C . ALA A 1 97 ? 5.689 5.209 3.119 1.00 98.25 97 ALA A C 1
ATOM 799 O O . ALA A 1 97 ? 6.114 5.615 2.031 1.00 98.25 97 ALA A O 1
ATOM 800 N N . LYS A 1 98 ? 5.476 3.908 3.359 1.00 98.62 98 LYS A N 1
ATOM 801 C CA . LYS A 1 98 ? 5.787 2.841 2.395 1.00 98.62 98 LYS A CA 1
ATOM 802 C C . LYS A 1 98 ? 4.833 2.841 1.205 1.00 98.62 98 LYS A C 1
ATOM 804 O O . LYS A 1 98 ? 5.302 2.815 0.067 1.00 98.62 98 LYS A O 1
ATOM 809 N N . ILE A 1 99 ? 3.519 2.954 1.430 1.00 98.62 99 ILE A N 1
ATOM 810 C CA . ILE A 1 99 ? 2.556 3.024 0.319 1.00 98.62 99 ILE A CA 1
ATOM 811 C C . ILE A 1 99 ? 2.755 4.300 -0.509 1.00 98.62 99 ILE A C 1
ATOM 813 O O . ILE A 1 99 ? 2.650 4.258 -1.733 1.00 98.62 99 ILE A O 1
ATOM 817 N N . GLY A 1 100 ? 3.136 5.415 0.127 1.00 98.25 100 GLY A N 1
ATOM 818 C CA . GLY A 1 100 ? 3.502 6.654 -0.558 1.00 98.25 100 GLY A CA 1
ATOM 819 C C . GLY A 1 100 ? 4.762 6.519 -1.420 1.00 98.25 100 GLY A C 1
ATOM 820 O O . GLY A 1 100 ? 4.788 7.015 -2.546 1.00 98.25 100 GLY A O 1
ATOM 821 N N . GLN A 1 101 ? 5.796 5.819 -0.937 1.00 98.50 101 GLN A N 1
ATOM 822 C CA . GLN A 1 101 ? 6.985 5.492 -1.737 1.00 98.50 101 GLN A CA 1
ATOM 823 C C . GLN A 1 101 ? 6.627 4.623 -2.945 1.00 98.50 101 GLN A C 1
ATOM 825 O O . GLN A 1 101 ? 6.976 4.972 -4.072 1.00 98.50 101 GLN A O 1
ATOM 830 N N . LEU A 1 102 ? 5.874 3.544 -2.726 1.00 98.69 102 LEU A N 1
ATOM 831 C CA . LEU A 1 102 ? 5.450 2.635 -3.789 1.00 98.69 102 LEU A CA 1
ATOM 832 C C . LEU A 1 102 ? 4.603 3.358 -4.846 1.00 98.69 102 LEU A C 1
ATOM 834 O O . LEU A 1 102 ? 4.838 3.213 -6.044 1.00 98.69 102 LEU A O 1
ATOM 838 N N . LYS A 1 103 ? 3.683 4.225 -4.408 1.00 98.25 103 LYS A N 1
ATOM 839 C CA . LYS A 1 103 ? 2.861 5.071 -5.281 1.00 98.25 103 LYS A CA 1
ATOM 840 C C . LYS A 1 103 ? 3.706 5.945 -6.210 1.00 98.25 103 LYS A C 1
ATOM 842 O O . LYS A 1 103 ? 3.322 6.109 -7.372 1.00 98.25 103 LYS A O 1
ATOM 847 N N . ARG A 1 104 ? 4.812 6.514 -5.708 1.00 97.50 104 ARG A N 1
ATOM 848 C CA . ARG A 1 104 ? 5.740 7.344 -6.498 1.00 97.50 104 ARG A CA 1
ATOM 849 C C . ARG A 1 104 ? 6.472 6.521 -7.551 1.00 97.50 104 ARG A C 1
ATOM 851 O O . ARG A 1 104 ? 6.541 6.965 -8.690 1.00 97.50 104 ARG A O 1
ATOM 858 N N . ILE A 1 105 ? 6.962 5.328 -7.201 1.00 97.75 105 ILE A N 1
ATOM 859 C CA . ILE A 1 105 ? 7.621 4.438 -8.172 1.00 97.75 105 ILE A CA 1
ATOM 860 C C . ILE A 1 105 ? 6.625 4.021 -9.259 1.00 97.75 105 ILE A C 1
ATOM 862 O O . ILE A 1 105 ? 6.923 4.154 -10.440 1.00 97.75 105 ILE A O 1
ATOM 866 N N . ARG A 1 106 ? 5.409 3.621 -8.871 1.00 97.88 106 ARG A N 1
ATOM 867 C CA . ARG A 1 106 ? 4.330 3.298 -9.814 1.00 97.88 106 ARG A CA 1
ATOM 868 C C . ARG A 1 106 ? 3.964 4.472 -10.717 1.00 97.88 106 ARG A C 1
ATOM 870 O O . ARG A 1 106 ? 3.770 4.271 -11.900 1.00 97.88 106 ARG A O 1
ATOM 877 N N . PHE A 1 107 ? 3.901 5.697 -10.193 1.00 96.88 107 PHE A N 1
ATOM 878 C CA . PHE A 1 107 ? 3.601 6.867 -11.026 1.00 96.88 107 PHE A CA 1
ATOM 879 C C . PHE A 1 107 ? 4.686 7.108 -12.083 1.00 96.88 107 PHE A C 1
ATOM 881 O O . PHE A 1 107 ? 4.360 7.375 -13.232 1.00 96.88 107 PHE A O 1
ATOM 888 N N . LYS A 1 108 ? 5.964 6.966 -11.706 1.00 96.00 108 LYS A N 1
ATOM 889 C CA . LYS A 1 108 ? 7.077 7.034 -12.661 1.00 96.00 108 LYS A CA 1
ATOM 890 C C . LYS A 1 108 ? 6.995 5.933 -13.717 1.00 96.00 108 LYS A C 1
ATOM 892 O O . LYS A 1 108 ? 7.230 6.217 -14.877 1.00 96.00 108 LYS A O 1
ATOM 897 N N . ALA A 1 109 ? 6.648 4.713 -13.314 1.00 95.50 109 ALA A N 1
ATOM 898 C CA . ALA A 1 109 ? 6.514 3.583 -14.227 1.00 95.50 109 ALA A CA 1
ATOM 899 C C . ALA A 1 109 ? 5.362 3.764 -15.228 1.00 95.50 109 ALA A C 1
ATOM 901 O O . ALA A 1 109 ? 5.524 3.496 -16.410 1.00 95.50 109 ALA A O 1
ATOM 902 N N . ASP A 1 110 ? 4.206 4.225 -14.753 1.00 96.06 110 ASP A N 1
ATOM 903 C CA . ASP A 1 110 ? 2.994 4.308 -15.571 1.00 96.06 110 ASP A CA 1
ATOM 904 C C . ASP A 1 110 ? 2.981 5.548 -16.482 1.00 96.06 110 ASP A C 1
ATOM 906 O O . ASP A 1 110 ? 2.385 5.513 -17.556 1.00 96.06 110 ASP A O 1
ATOM 910 N N . TYR A 1 111 ? 3.591 6.655 -16.041 1.00 95.62 111 TYR A N 1
ATOM 911 C CA . TYR A 1 111 ? 3.419 7.971 -16.674 1.00 95.62 111 TYR A CA 1
ATOM 912 C C . TYR A 1 111 ? 4.717 8.753 -16.886 1.00 95.62 111 TYR A C 1
ATOM 914 O O . TYR A 1 111 ? 4.685 9.825 -17.486 1.00 95.62 111 TYR A O 1
ATOM 922 N N . GLY A 1 112 ? 5.841 8.286 -16.347 1.00 92.81 112 GLY A N 1
ATOM 923 C CA . GLY A 1 112 ? 7.134 8.930 -16.545 1.00 92.81 112 GLY A CA 1
ATOM 924 C C . GLY A 1 112 ? 7.758 8.556 -17.887 1.00 92.81 112 GLY A C 1
ATOM 925 O O . GLY A 1 112 ? 7.457 7.516 -18.462 1.00 92.81 112 GLY A O 1
ATOM 926 N N . GLU A 1 113 ? 8.681 9.391 -18.358 1.00 91.00 113 GLU A N 1
ATOM 927 C CA . GLU A 1 113 ? 9.495 9.105 -19.551 1.00 91.00 113 GLU A CA 1
ATOM 928 C C . GLU A 1 113 ? 10.715 8.212 -19.232 1.00 91.00 113 GLU A C 1
ATOM 930 O O . GLU A 1 113 ? 11.427 7.759 -20.126 1.00 91.00 113 GLU A O 1
ATOM 935 N N . GLU A 1 114 ? 10.972 7.953 -17.945 1.00 85.00 114 GLU A N 1
ATOM 936 C CA . GLU A 1 114 ? 12.106 7.169 -17.453 1.00 85.00 114 GLU A CA 1
ATOM 937 C C . GLU A 1 114 ? 11.816 5.655 -17.464 1.00 85.00 114 GLU A C 1
ATOM 939 O O . GLU A 1 114 ? 10.721 5.202 -17.131 1.00 85.00 114 GLU A O 1
ATOM 944 N N . SER A 1 115 ? 12.836 4.840 -17.749 1.00 88.56 115 SER A N 1
ATOM 945 C CA . SER A 1 115 ? 12.761 3.381 -17.595 1.00 88.56 115 SER A CA 1
ATOM 946 C C . SER A 1 115 ? 12.788 2.956 -16.121 1.00 88.56 115 SER A C 1
ATOM 948 O O . SER A 1 115 ? 13.470 3.567 -15.298 1.00 88.56 115 SER A O 1
ATOM 950 N N . ILE A 1 116 ? 12.125 1.844 -15.788 1.00 93.50 116 ILE A N 1
ATOM 951 C CA . ILE A 1 116 ? 12.226 1.225 -14.459 1.00 93.50 116 ILE A CA 1
ATOM 952 C C . ILE A 1 116 ? 13.421 0.276 -14.408 1.00 93.50 116 ILE A C 1
ATOM 954 O O . ILE A 1 116 ? 13.508 -0.696 -15.157 1.00 93.50 116 ILE A O 1
ATOM 958 N N . THR A 1 117 ? 14.336 0.552 -13.483 1.00 93.56 117 THR A N 1
ATOM 959 C CA . THR A 1 117 ? 15.490 -0.309 -13.200 1.00 93.56 117 THR A CA 1
ATOM 960 C C . THR A 1 117 ? 15.073 -1.570 -12.441 1.00 93.56 117 THR A C 1
ATOM 962 O O . THR A 1 117 ? 14.081 -1.573 -11.706 1.00 93.56 117 THR A O 1
ATOM 965 N N . ILE A 1 118 ? 15.891 -2.624 -12.524 1.00 93.31 118 ILE A N 1
ATOM 966 C CA . ILE A 1 118 ? 15.715 -3.836 -11.709 1.00 93.31 118 ILE A CA 1
ATOM 967 C C . ILE A 1 118 ? 15.637 -3.513 -10.207 1.00 93.31 118 ILE A C 1
ATOM 969 O O . ILE A 1 118 ? 14.796 -4.055 -9.496 1.00 93.31 118 ILE A O 1
ATOM 973 N N . THR A 1 119 ? 16.434 -2.554 -9.726 1.00 95.31 119 THR A N 1
ATOM 974 C CA . THR A 1 119 ? 16.422 -2.123 -8.323 1.00 95.31 119 THR A CA 1
ATOM 975 C C . THR A 1 119 ? 15.078 -1.511 -7.930 1.00 95.31 119 THR A C 1
ATOM 977 O O . THR A 1 119 ? 14.541 -1.830 -6.872 1.00 95.31 119 THR A O 1
ATOM 980 N N . GLN A 1 120 ? 14.494 -0.658 -8.778 1.00 96.38 120 GLN A N 1
ATOM 981 C CA . GLN A 1 120 ? 13.165 -0.079 -8.535 1.00 96.38 120 GLN A CA 1
ATOM 982 C C . GLN A 1 120 ? 12.054 -1.133 -8.614 1.00 96.38 120 GLN A C 1
ATOM 984 O O . GLN A 1 120 ? 11.102 -1.078 -7.832 1.00 96.38 120 GLN A O 1
ATOM 989 N N . SER A 1 121 ? 12.192 -2.102 -9.519 1.00 96.62 121 SER A N 1
ATOM 990 C CA . SER A 1 121 ? 11.296 -3.254 -9.635 1.00 96.62 121 SER A CA 1
ATOM 991 C C . SER A 1 121 ? 11.292 -4.089 -8.349 1.00 96.62 121 SER A C 1
ATOM 993 O O . SER A 1 121 ? 10.257 -4.216 -7.689 1.00 96.62 121 SER A O 1
ATOM 995 N N . MET A 1 122 ? 12.468 -4.541 -7.899 1.00 97.06 122 MET A N 1
ATOM 996 C CA . MET A 1 122 ? 12.635 -5.286 -6.645 1.00 97.06 122 MET A CA 1
ATOM 997 C C . MET A 1 122 ? 12.141 -4.487 -5.436 1.00 97.06 122 MET A C 1
ATOM 999 O O . MET A 1 122 ? 11.415 -5.017 -4.591 1.00 97.06 122 MET A O 1
ATOM 1003 N N . LYS A 1 123 ? 12.470 -3.189 -5.375 1.00 98.31 123 LYS A N 1
ATOM 1004 C CA . LYS A 1 123 ? 12.022 -2.314 -4.286 1.00 98.31 123 LYS A CA 1
ATOM 1005 C C . LYS A 1 123 ? 10.503 -2.183 -4.240 1.00 98.31 123 LYS A C 1
ATOM 1007 O O . LYS A 1 123 ? 9.933 -2.079 -3.157 1.00 98.31 123 LYS A O 1
ATOM 1012 N N . SER A 1 124 ? 9.838 -2.203 -5.393 1.00 98.56 124 SER A N 1
ATOM 1013 C CA . SER A 1 124 ? 8.378 -2.135 -5.454 1.00 98.56 124 SER A CA 1
ATOM 1014 C C . SER A 1 124 ? 7.728 -3.367 -4.827 1.00 98.56 124 SER A C 1
ATOM 1016 O O . SER A 1 124 ? 6.783 -3.226 -4.051 1.00 98.56 124 SER A O 1
ATOM 1018 N N . ILE A 1 125 ? 8.270 -4.560 -5.091 1.00 98.62 125 ILE A N 1
ATOM 1019 C CA . ILE A 1 125 ? 7.809 -5.813 -4.475 1.00 98.62 125 ILE A CA 1
ATOM 1020 C C . ILE A 1 125 ? 8.067 -5.802 -2.965 1.00 98.62 125 ILE A C 1
ATOM 1022 O O . ILE A 1 125 ? 7.169 -6.135 -2.195 1.00 98.62 125 ILE A O 1
ATOM 1026 N N . GLU A 1 126 ? 9.261 -5.390 -2.530 1.00 98.62 126 GLU A N 1
ATOM 1027 C CA . GLU A 1 126 ? 9.614 -5.284 -1.106 1.00 98.62 126 GLU A CA 1
ATOM 1028 C C . GLU A 1 126 ? 8.639 -4.361 -0.356 1.00 98.62 126 GLU A C 1
ATOM 1030 O O . GLU A 1 126 ? 8.032 -4.763 0.638 1.00 98.62 126 GLU A O 1
ATOM 1035 N N . LEU A 1 127 ? 8.415 -3.150 -0.882 1.00 98.81 127 LEU A N 1
ATOM 1036 C CA . LEU A 1 127 ? 7.466 -2.192 -0.313 1.00 98.81 127 LEU A CA 1
ATOM 1037 C C . LEU A 1 127 ? 6.044 -2.757 -0.271 1.00 98.81 127 LEU A C 1
ATOM 1039 O O . LEU A 1 127 ? 5.350 -2.577 0.730 1.00 98.81 127 LEU A O 1
ATOM 1043 N N . ALA A 1 128 ? 5.604 -3.439 -1.331 1.00 98.88 128 ALA A N 1
ATOM 1044 C CA . ALA A 1 128 ? 4.270 -4.024 -1.380 1.00 98.88 128 ALA A CA 1
ATOM 1045 C C . ALA A 1 128 ? 4.092 -5.139 -0.346 1.00 98.88 128 ALA A C 1
ATOM 1047 O O . ALA A 1 128 ? 3.098 -5.144 0.378 1.00 98.88 128 ALA A O 1
ATOM 1048 N N . LYS A 1 129 ? 5.066 -6.046 -0.211 1.00 98.75 129 LYS A N 1
ATOM 1049 C CA . LYS A 1 129 ? 5.039 -7.112 0.803 1.00 98.75 129 LYS A CA 1
ATOM 1050 C C . LYS A 1 129 ? 4.988 -6.550 2.218 1.00 98.75 129 LYS A C 1
ATOM 1052 O O . LYS A 1 129 ? 4.192 -7.020 3.031 1.00 98.75 129 LYS A O 1
ATOM 1057 N N . ASP A 1 130 ? 5.774 -5.519 2.499 1.00 98.44 130 ASP A N 1
ATOM 1058 C CA . ASP A 1 130 ? 5.757 -4.837 3.791 1.00 98.44 130 ASP A CA 1
ATOM 1059 C C . ASP A 1 130 ? 4.408 -4.178 4.087 1.00 98.44 130 ASP A C 1
ATOM 1061 O O . ASP A 1 130 ? 3.876 -4.311 5.192 1.00 98.44 130 ASP A O 1
ATOM 1065 N N . VAL A 1 131 ? 3.833 -3.481 3.103 1.00 98.69 131 VAL A N 1
ATOM 1066 C CA . VAL A 1 131 ? 2.507 -2.869 3.235 1.00 98.69 131 VAL A CA 1
ATOM 1067 C C . VAL A 1 131 ? 1.448 -3.946 3.458 1.00 98.69 131 VAL A C 1
ATOM 1069 O O . VAL A 1 131 ? 0.683 -3.847 4.414 1.00 98.69 131 VAL A O 1
ATOM 1072 N N . LEU A 1 132 ? 1.431 -5.008 2.651 1.00 98.56 132 LEU A N 1
ATOM 1073 C CA . LEU A 1 132 ? 0.496 -6.125 2.800 1.00 98.56 132 LEU A CA 1
ATOM 1074 C C . LEU A 1 132 ? 0.637 -6.807 4.162 1.00 98.56 132 LEU A C 1
ATOM 1076 O O . LEU A 1 132 ? -0.375 -7.151 4.767 1.00 98.56 132 LEU A O 1
ATOM 1080 N N . LYS A 1 133 ? 1.858 -6.958 4.687 1.00 97.88 133 LYS A N 1
ATOM 1081 C CA . LYS A 1 133 ? 2.090 -7.490 6.036 1.00 97.88 133 LYS A CA 1
ATOM 1082 C C . LYS A 1 133 ? 1.428 -6.625 7.104 1.00 97.88 133 LYS A C 1
ATOM 1084 O O . LYS A 1 133 ? 0.889 -7.170 8.059 1.00 97.88 133 LYS A O 1
ATOM 1089 N N . ILE A 1 134 ? 1.443 -5.299 6.964 1.00 96.88 134 ILE A N 1
ATOM 1090 C CA . ILE A 1 134 ? 0.723 -4.406 7.883 1.00 96.88 134 ILE A CA 1
ATOM 1091 C C . ILE A 1 134 ? -0.789 -4.561 7.684 1.00 96.88 134 ILE A C 1
ATOM 10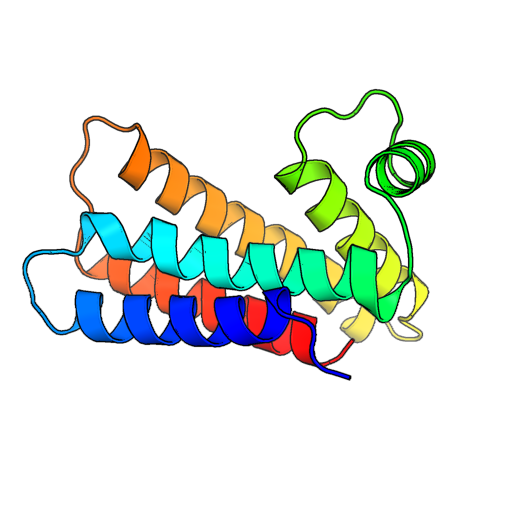93 O O . ILE A 1 134 ? -1.509 -4.846 8.640 1.00 96.88 134 ILE A O 1
ATOM 1097 N N . LEU A 1 135 ? -1.267 -4.442 6.446 1.00 97.12 135 LEU A N 1
ATOM 1098 C CA . LEU A 1 135 ? -2.692 -4.481 6.119 1.00 97.12 135 LEU A CA 1
ATOM 1099 C C . LEU A 1 135 ? -3.380 -5.798 6.504 1.00 97.12 135 LEU A C 1
ATOM 1101 O O . LEU A 1 135 ? -4.534 -5.782 6.917 1.00 97.12 135 LEU A O 1
ATOM 1105 N N . LYS A 1 136 ? -2.687 -6.935 6.389 1.00 95.62 136 LYS A N 1
ATOM 1106 C CA . LYS A 1 136 ?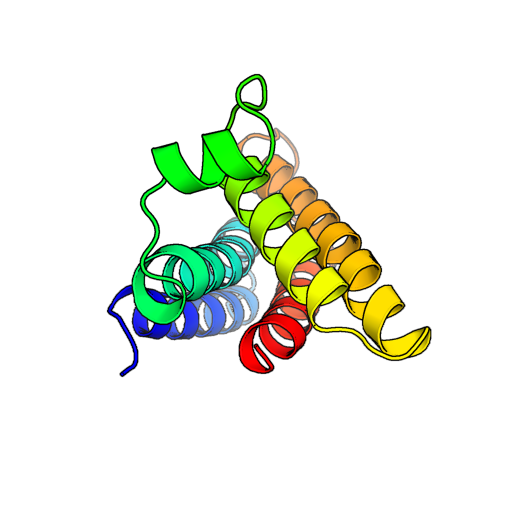 -3.210 -8.264 6.749 1.00 95.62 136 LYS A CA 1
ATOM 1107 C C . LYS A 1 136 ? -3.290 -8.499 8.264 1.00 95.62 136 LYS A C 1
ATOM 1109 O O . LYS A 1 136 ? -3.846 -9.510 8.675 1.00 95.62 136 LYS A O 1
ATOM 1114 N N . THR A 1 137 ? -2.756 -7.589 9.088 1.00 92.00 137 THR A N 1
ATOM 1115 C CA . THR A 1 137 ? -2.958 -7.626 10.552 1.00 92.00 137 THR A CA 1
ATOM 1116 C C . THR A 1 137 ? -4.218 -6.916 11.022 1.00 92.00 137 THR A C 1
ATOM 1118 O O . THR A 1 137 ? -4.608 -7.114 12.168 1.00 92.00 137 THR A O 1
ATOM 1121 N N . ILE A 1 138 ? -4.826 -6.093 10.161 1.00 90.56 138 ILE A N 1
ATOM 1122 C CA . ILE A 1 138 ? -6.096 -5.420 10.440 1.00 90.56 138 ILE A CA 1
ATOM 1123 C C . ILE A 1 138 ? -7.190 -6.451 10.337 1.00 90.56 138 ILE A C 1
ATOM 1125 O O . ILE A 1 138 ? -7.954 -6.605 11.313 1.00 90.56 138 ILE A O 1
#

Foldseek 3Di:
DFDPLQVLLVVLLVVLVVLLVVPPRLLCNLVSLLSSLQSLLVCCQCVVVVDDQCRLCVVQPVPDDDSSVSSLSSVLVVQCVPDPDPVSNVLSVLLSVLSVVSVVLNCCSPPNPDDRDSVSSVSSSVSSVSNVVSSVVD

Radius of gyration: 15.03 Å; Cα contacts (8 Å, |Δi|>4): 172; chains: 1; bounding box: 35×32×42 Å